Protein AF-A0A0P7CEA3-F1 (afdb_monomer_lite)

Radius of gyration: 15.65 Å; chains: 1; bounding box: 38×23×46 Å

Secondary structure (DSSP, 8-state):
-HHHHHHHHHHHHHHH--EEEEEE-SSEEEEEEE-SS-TTSB-SSS-SEEEETTPPPP---SSEEEEEETTEEEEEEGGGHHHHHHHHHGGGG-

Foldseek 3Di:
DVVVVVVVVVVVVLVPDWAWDWDQDPFWIFIATADSPGNPDGDDDPTPDIGGLLDQFDQADDQWGWTQDPNDIDIDGPVCNVVSVVSNVCSVVD

Structure (mmCIF, N/CA/C/O backbone):
data_AF-A0A0P7CEA3-F1
#
_entry.id   AF-A0A0P7CEA3-F1
#
loop_
_atom_site.group_PDB
_atom_site.id
_atom_site.type_symbol
_atom_site.label_atom_id
_atom_site.label_alt_id
_atom_site.label_comp_id
_atom_site.label_asym_id
_atom_site.label_entity_id
_atom_site.label_seq_id
_atom_site.pdbx_PDB_ins_code
_atom_site.Cartn_x
_atom_site.Cartn_y
_atom_site.Cartn_z
_atom_site.occupancy
_atom_site.B_iso_or_equiv
_atom_site.auth_seq_id
_atom_site.auth_comp_id
_atom_site.auth_asym_id
_atom_site.auth_atom_id
_atom_site.pdbx_PDB_model_num
ATOM 1 N N . MET A 1 1 ? 21.703 0.021 -30.073 1.00 77.00 1 MET A N 1
ATOM 2 C CA . MET A 1 1 ? 20.717 1.126 -29.997 1.00 77.00 1 MET A CA 1
ATOM 3 C C . MET A 1 1 ? 19.461 0.732 -29.215 1.00 77.00 1 MET A C 1
ATOM 5 O O . MET A 1 1 ? 19.147 1.409 -28.248 1.00 77.00 1 MET A O 1
ATOM 9 N N . LEU A 1 2 ? 18.804 -0.390 -29.546 1.00 86.81 2 LEU A N 1
ATOM 10 C CA . LEU A 1 2 ? 17.595 -0.870 -28.849 1.00 86.81 2 LEU A CA 1
ATOM 11 C C . LEU A 1 2 ? 17.785 -1.074 -27.332 1.00 86.81 2 LEU A C 1
ATOM 13 O O . LEU A 1 2 ? 16.996 -0.574 -26.543 1.00 86.81 2 LEU A O 1
ATOM 17 N N . VAL A 1 3 ? 18.866 -1.745 -26.918 1.00 87.19 3 VAL A N 1
ATOM 18 C CA . VAL A 1 3 ? 19.145 -2.023 -25.493 1.00 87.19 3 VAL A CA 1
ATOM 19 C C . VAL A 1 3 ? 19.313 -0.739 -24.675 1.00 87.19 3 VAL A C 1
ATOM 21 O O . VAL A 1 3 ? 18.788 -0.644 -23.573 1.00 87.19 3 VAL A O 1
ATOM 24 N N . VAL A 1 4 ? 19.981 0.276 -25.230 1.00 90.12 4 VAL A N 1
ATOM 25 C CA . VAL A 1 4 ? 20.204 1.570 -24.558 1.00 90.12 4 VAL A CA 1
ATOM 26 C C . VAL A 1 4 ? 18.886 2.325 -24.371 1.00 90.12 4 VAL A C 1
ATOM 28 O O . VAL A 1 4 ? 18.644 2.879 -23.301 1.00 90.12 4 VAL A O 1
ATOM 31 N N . LEU A 1 5 ? 18.002 2.290 -25.374 1.00 90.12 5 LEU A N 1
ATOM 32 C CA . LEU A 1 5 ? 16.665 2.882 -25.278 1.00 90.12 5 LEU A CA 1
ATOM 33 C C . LEU A 1 5 ? 15.805 2.180 -24.221 1.00 90.12 5 LEU A C 1
ATOM 35 O O . LEU A 1 5 ? 15.156 2.853 -23.424 1.00 90.12 5 LEU A O 1
ATOM 39 N N . LEU A 1 6 ? 15.844 0.845 -24.166 1.00 91.06 6 LEU A N 1
ATOM 40 C CA . LEU A 1 6 ? 15.135 0.077 -23.139 1.00 91.06 6 LEU A CA 1
ATOM 41 C C . LEU A 1 6 ? 15.671 0.373 -21.733 1.00 91.06 6 LEU A C 1
ATOM 43 O O . LEU A 1 6 ? 14.882 0.541 -20.806 1.00 91.06 6 LEU A O 1
ATOM 47 N N . MET A 1 7 ? 16.993 0.496 -21.575 1.00 89.19 7 MET A N 1
ATOM 48 C CA . MET A 1 7 ? 17.608 0.824 -20.286 1.00 89.19 7 MET A CA 1
ATOM 49 C C . MET A 1 7 ? 17.225 2.232 -19.819 1.00 89.19 7 MET A C 1
ATOM 51 O O . MET A 1 7 ? 16.840 2.413 -18.665 1.00 89.19 7 MET A O 1
ATOM 55 N N . GLY A 1 8 ? 17.276 3.218 -20.722 1.00 90.31 8 GLY A N 1
ATOM 56 C CA . GLY A 1 8 ? 16.849 4.587 -20.433 1.00 90.31 8 GLY A CA 1
ATOM 57 C C . GLY A 1 8 ? 15.365 4.663 -20.073 1.00 90.31 8 GLY A C 1
ATOM 58 O O . GLY A 1 8 ? 14.998 5.302 -19.088 1.00 90.31 8 GLY A O 1
ATOM 59 N N . PHE A 1 9 ? 14.514 3.943 -20.809 1.00 89.31 9 PHE A N 1
ATOM 60 C CA . PHE A 1 9 ? 13.085 3.854 -20.513 1.00 89.31 9 PHE A CA 1
ATOM 61 C C . PHE A 1 9 ? 12.819 3.230 -19.136 1.00 89.31 9 PHE A C 1
ATOM 63 O O . PHE A 1 9 ? 12.064 3.794 -18.343 1.00 89.31 9 PHE A O 1
ATOM 70 N N . ALA A 1 10 ? 13.484 2.119 -18.809 1.00 84.81 10 ALA A N 1
ATOM 71 C CA . ALA A 1 10 ? 13.361 1.472 -17.505 1.00 84.81 10 ALA A CA 1
ATOM 72 C C . ALA A 1 10 ? 13.786 2.404 -16.357 1.00 84.81 10 ALA A C 1
ATOM 74 O O . ALA A 1 10 ? 13.091 2.481 -15.345 1.00 84.81 10 ALA A O 1
ATOM 75 N N . LEU A 1 11 ? 14.873 3.165 -16.531 1.00 85.31 11 LEU A N 1
ATOM 76 C CA . LEU A 1 11 ? 15.345 4.154 -15.554 1.00 85.31 11 LEU A CA 1
ATOM 77 C C . LEU A 1 11 ? 14.302 5.244 -15.286 1.00 85.31 11 LEU A C 1
ATOM 79 O O . LEU A 1 11 ? 14.039 5.573 -14.131 1.00 85.31 11 LEU A O 1
ATOM 83 N N . VAL A 1 12 ? 13.662 5.765 -16.337 1.00 86.38 12 VAL A N 1
ATOM 84 C CA . VAL A 1 12 ? 12.598 6.775 -16.209 1.00 86.38 12 VAL A CA 1
ATOM 85 C C . VAL A 1 12 ? 11.376 6.211 -15.481 1.00 86.38 12 VAL A C 1
ATOM 87 O O . VAL A 1 12 ? 10.803 6.890 -14.628 1.00 86.38 12 VAL A O 1
ATOM 90 N N . VAL A 1 13 ? 10.978 4.973 -15.786 1.00 84.69 13 VAL A N 1
ATOM 91 C CA . VAL A 1 13 ? 9.851 4.306 -15.113 1.00 84.69 13 VAL A CA 1
ATOM 92 C C . VAL A 1 13 ? 10.158 4.081 -13.631 1.00 84.69 13 VAL A C 1
ATOM 94 O O . VAL A 1 13 ? 9.342 4.423 -12.774 1.00 84.69 13 VAL A O 1
ATOM 97 N N . LEU A 1 14 ? 11.348 3.570 -13.313 1.00 82.75 14 LEU A N 1
ATOM 98 C CA . LEU A 1 14 ? 11.787 3.335 -11.939 1.00 82.75 14 LEU A CA 1
ATOM 99 C C . LEU A 1 14 ? 11.870 4.638 -11.135 1.00 82.75 14 LEU A C 1
ATOM 101 O O . LEU A 1 14 ? 11.354 4.692 -10.024 1.00 82.75 14 LEU A O 1
ATOM 105 N N . ALA A 1 15 ? 12.421 5.708 -11.716 1.00 80.25 15 ALA A N 1
ATOM 106 C CA . ALA A 1 15 ? 12.522 7.015 -11.064 1.00 80.25 15 ALA A CA 1
ATOM 107 C C . ALA A 1 15 ? 11.155 7.660 -10.768 1.00 80.25 15 ALA A C 1
ATOM 109 O O . ALA A 1 15 ? 11.034 8.464 -9.843 1.00 80.25 15 ALA A O 1
ATOM 110 N N . ARG A 1 16 ? 10.112 7.320 -11.537 1.00 80.81 16 ARG A N 1
ATOM 111 C C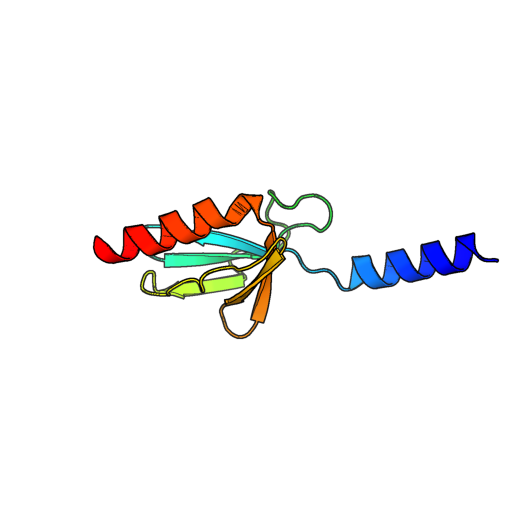A . ARG A 1 16 ? 8.739 7.796 -11.297 1.00 80.81 16 ARG A CA 1
ATOM 112 C C . ARG A 1 16 ? 7.910 6.882 -10.401 1.00 80.81 16 ARG A C 1
ATOM 114 O O . ARG A 1 16 ? 6.846 7.296 -9.944 1.00 80.81 16 ARG A O 1
ATOM 121 N N . THR A 1 17 ? 8.369 5.663 -10.141 1.00 81.88 17 THR A N 1
ATOM 122 C CA . THR A 1 17 ? 7.632 4.705 -9.319 1.00 81.88 17 THR A CA 1
ATOM 123 C C . THR A 1 17 ? 7.852 5.023 -7.848 1.00 81.88 17 THR A C 1
ATOM 125 O O . THR A 1 17 ? 8.975 4.985 -7.353 1.00 81.88 17 THR A O 1
ATOM 128 N N . ARG A 1 18 ? 6.768 5.327 -7.134 1.00 82.31 18 ARG A N 1
ATOM 129 C CA . ARG A 1 18 ? 6.797 5.548 -5.687 1.00 82.31 18 ARG A CA 1
ATOM 130 C C . ARG A 1 18 ? 6.056 4.424 -4.983 1.00 82.31 18 ARG A C 1
ATOM 132 O O . ARG A 1 18 ? 4.868 4.219 -5.220 1.00 82.31 18 ARG A O 1
ATOM 139 N N . ASN A 1 19 ? 6.756 3.717 -4.105 1.00 86.81 19 ASN A N 1
ATOM 140 C CA . ASN A 1 19 ? 6.159 2.662 -3.301 1.00 86.81 19 ASN A CA 1
ATOM 141 C C . ASN A 1 19 ? 5.580 3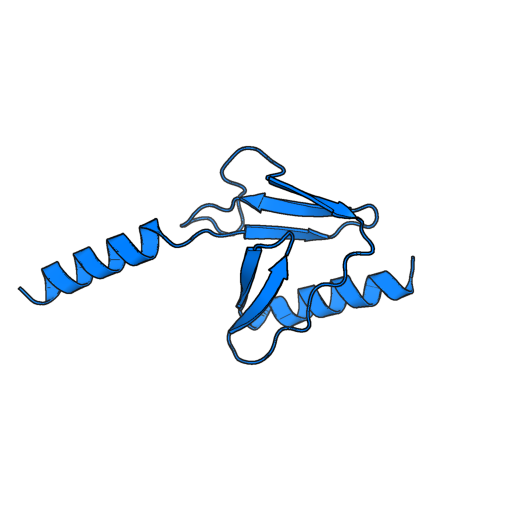.253 -2.008 1.00 86.81 19 ASN A C 1
ATOM 143 O O . ASN A 1 19 ? 6.150 4.163 -1.397 1.00 86.81 19 ASN A O 1
ATOM 147 N N . ARG A 1 20 ? 4.432 2.724 -1.587 1.00 87.44 20 ARG A N 1
ATOM 148 C CA . ARG A 1 20 ? 3.759 3.090 -0.337 1.00 87.44 20 ARG A CA 1
ATOM 149 C C . ARG A 1 20 ? 3.572 1.845 0.515 1.00 87.44 20 ARG A C 1
ATOM 151 O O . ARG A 1 20 ? 3.202 0.797 -0.012 1.00 87.44 20 ARG A O 1
ATOM 158 N N . ILE A 1 21 ? 3.779 1.974 1.820 1.00 89.81 21 ILE A N 1
ATOM 159 C CA . ILE A 1 21 ? 3.361 0.973 2.807 1.00 89.81 21 ILE A CA 1
ATOM 160 C C . ILE A 1 21 ? 2.149 1.546 3.528 1.00 89.81 21 ILE A C 1
ATOM 162 O O . ILE A 1 21 ? 2.209 2.653 4.058 1.00 89.81 21 ILE A O 1
ATOM 166 N N . VAL A 1 22 ? 1.050 0.801 3.542 1.00 90.00 22 VAL A N 1
ATOM 167 C CA . VAL A 1 22 ? -0.167 1.179 4.265 1.00 90.00 22 VAL A CA 1
ATOM 168 C C . VAL A 1 22 ? -0.268 0.288 5.493 1.00 90.00 22 VAL A C 1
ATOM 170 O O . VAL A 1 22 ? -0.440 -0.921 5.371 1.00 90.00 22 VAL A O 1
ATOM 173 N N . VAL A 1 23 ? -0.135 0.886 6.671 1.00 91.06 23 VAL A N 1
ATOM 174 C CA . VAL A 1 23 ? -0.261 0.211 7.962 1.00 91.06 23 VAL A CA 1
ATOM 175 C C . VAL A 1 23 ? -1.631 0.541 8.533 1.00 91.06 23 VAL A C 1
ATOM 177 O O . VAL A 1 23 ? -1.959 1.705 8.744 1.00 91.06 23 VAL A O 1
ATOM 180 N N . VAL A 1 24 ? -2.439 -0.481 8.782 1.00 92.06 24 VAL A N 1
ATOM 181 C CA . VAL A 1 24 ? -3.767 -0.334 9.383 1.00 92.06 24 VAL A CA 1
ATOM 182 C C . VAL A 1 24 ? -3.682 -0.827 10.821 1.00 92.06 24 VAL A C 1
ATOM 184 O O . VAL A 1 24 ? -3.340 -1.983 11.050 1.00 92.06 24 VAL A O 1
ATOM 187 N N . THR A 1 25 ? -3.965 0.049 11.782 1.00 90.56 25 THR A N 1
ATOM 188 C CA . THR A 1 25 ? -4.021 -0.274 13.219 1.00 90.56 25 THR A CA 1
ATOM 189 C C . THR A 1 25 ? -5.424 -0.024 13.752 1.00 90.56 25 THR A C 1
ATOM 191 O O . THR A 1 25 ? -6.247 0.528 13.039 1.00 90.56 25 THR A O 1
ATOM 194 N N . ASP A 1 26 ? -5.730 -0.349 15.004 1.00 88.75 26 ASP A N 1
ATOM 195 C CA . ASP A 1 26 ? -7.069 -0.077 15.562 1.00 88.75 26 ASP A CA 1
ATOM 196 C C . ASP A 1 26 ? -7.350 1.421 15.762 1.00 88.75 26 ASP A C 1
ATOM 198 O O . ASP A 1 26 ? -8.497 1.847 15.863 1.00 88.75 26 ASP A O 1
ATOM 202 N N . GLN A 1 27 ? -6.304 2.251 15.768 1.00 88.50 27 GLN A N 1
ATOM 203 C CA . GLN A 1 27 ? -6.412 3.687 16.030 1.00 88.50 27 GLN A CA 1
ATOM 204 C C . GLN A 1 27 ? -6.328 4.540 14.763 1.00 88.50 27 GLN A C 1
ATOM 206 O O . GLN A 1 27 ? -6.942 5.607 14.692 1.00 88.50 27 GLN A O 1
ATOM 211 N N . ALA A 1 28 ? -5.551 4.119 13.760 1.00 91.31 28 ALA A N 1
ATOM 212 C CA . ALA A 1 28 ? -5.328 4.912 12.554 1.00 91.31 28 ALA A CA 1
ATOM 213 C C . ALA A 1 28 ? -4.909 4.064 11.348 1.00 91.31 28 ALA A C 1
ATOM 215 O O . ALA A 1 28 ? -4.419 2.944 11.477 1.00 91.31 28 ALA A O 1
ATOM 216 N N . VAL A 1 29 ? -5.043 4.655 10.163 1.00 91.56 29 VAL A N 1
ATOM 217 C CA . VAL A 1 29 ? -4.370 4.180 8.951 1.00 91.56 29 VAL A CA 1
ATOM 218 C C . VAL A 1 29 ? -3.159 5.075 8.715 1.00 91.56 29 VAL A C 1
ATOM 220 O O . VAL A 1 29 ? -3.285 6.293 8.611 1.00 91.56 29 VAL A O 1
ATOM 223 N N . VAL A 1 30 ? -1.973 4.485 8.659 1.00 91.69 30 VAL A N 1
ATOM 224 C CA . VAL A 1 30 ? -0.702 5.192 8.518 1.00 91.69 30 VAL A CA 1
ATOM 225 C C . VAL A 1 30 ? -0.090 4.845 7.168 1.00 91.69 30 VAL A C 1
ATOM 227 O O . VAL A 1 30 ? 0.049 3.674 6.826 1.00 91.69 30 VAL A O 1
ATOM 230 N N . VAL A 1 31 ? 0.284 5.863 6.398 1.00 89.62 31 VAL A N 1
ATOM 231 C CA . VAL A 1 31 ? 0.922 5.695 5.090 1.00 89.62 31 VAL A CA 1
ATOM 232 C C . VAL A 1 31 ? 2.390 6.068 5.206 1.00 89.62 31 VAL A C 1
ATOM 234 O O . VAL A 1 31 ? 2.730 7.150 5.685 1.00 89.62 31 VAL A O 1
ATOM 237 N N . LEU A 1 32 ? 3.260 5.163 4.772 1.00 89.69 32 LEU A N 1
ATOM 238 C CA . LEU A 1 32 ? 4.710 5.303 4.818 1.00 89.69 32 LEU A CA 1
ATOM 239 C C . LEU A 1 32 ? 5.286 5.276 3.406 1.00 89.69 32 LEU A C 1
ATOM 241 O O . LEU A 1 32 ? 4.742 4.627 2.507 1.00 89.69 32 LEU A O 1
ATOM 245 N N . GLU A 1 33 ? 6.420 5.942 3.228 1.00 86.94 33 GLU A N 1
ATOM 246 C CA . GLU A 1 33 ? 7.228 5.793 2.024 1.00 86.94 33 GLU A CA 1
ATOM 247 C C . GLU A 1 33 ? 7.992 4.470 2.072 1.00 86.94 33 GLU A C 1
ATOM 249 O O . GLU A 1 33 ? 8.617 4.158 3.084 1.00 86.94 33 GLU A O 1
ATOM 254 N N . ALA A 1 34 ? 7.945 3.692 0.991 1.00 83.88 34 ALA A N 1
ATOM 255 C CA . ALA A 1 34 ? 8.756 2.487 0.842 1.00 83.88 34 ALA A CA 1
ATOM 256 C C . ALA A 1 34 ? 9.882 2.717 -0.163 1.00 83.88 34 ALA A C 1
ATOM 258 O O . ALA A 1 34 ? 9.702 3.410 -1.168 1.00 83.88 34 ALA A O 1
ATOM 259 N N . GLY A 1 35 ? 11.001 2.029 0.057 1.00 81.62 35 GLY A N 1
ATOM 260 C CA . GLY A 1 35 ? 12.106 2.047 -0.891 1.00 81.62 35 GLY A CA 1
ATOM 261 C C . GLY A 1 35 ? 11.701 1.426 -2.222 1.00 81.62 35 GLY A C 1
ATOM 262 O O . GLY A 1 35 ? 10.895 0.491 -2.273 1.00 81.62 35 GLY A O 1
ATOM 263 N N . LEU A 1 36 ? 12.305 1.905 -3.312 1.00 76.44 36 LEU A N 1
ATOM 264 C CA . LEU A 1 36 ? 12.088 1.350 -4.652 1.00 76.44 36 LEU A CA 1
ATOM 265 C C . LEU A 1 36 ? 12.392 -0.160 -4.690 1.00 76.44 36 LEU A C 1
ATOM 267 O O . LEU A 1 36 ? 11.594 -0.942 -5.200 1.00 76.44 36 LEU A O 1
ATOM 271 N N . PHE A 1 37 ? 13.509 -0.568 -4.078 1.00 75.50 37 PHE A N 1
ATOM 272 C CA . PHE A 1 37 ? 13.946 -1.968 -4.002 1.00 75.50 37 PHE A CA 1
ATOM 273 C C . PHE A 1 37 ? 13.518 -2.682 -2.710 1.00 75.50 37 PHE A C 1
ATOM 275 O O . PHE A 1 37 ? 13.475 -3.909 -2.667 1.00 75.50 37 PHE A O 1
ATOM 282 N N . ALA A 1 38 ? 13.158 -1.933 -1.665 1.00 77.38 38 ALA A N 1
ATOM 283 C CA . ALA A 1 38 ? 12.811 -2.462 -0.348 1.00 77.38 38 ALA A CA 1
ATOM 284 C C . ALA A 1 38 ? 11.364 -2.104 0.022 1.00 77.38 38 ALA A C 1
ATOM 286 O O . ALA A 1 38 ? 11.109 -1.322 0.929 1.00 77.38 38 ALA A O 1
ATOM 287 N N . SER A 1 39 ? 10.395 -2.710 -0.672 1.00 72.19 39 SER A N 1
ATOM 288 C CA . SER A 1 39 ? 8.955 -2.433 -0.484 1.00 72.19 39 SER A CA 1
ATOM 289 C C . SER A 1 39 ? 8.396 -2.732 0.917 1.00 72.19 39 SER A C 1
ATOM 291 O O . SER A 1 39 ? 7.275 -2.335 1.221 1.00 72.19 39 SER A O 1
ATOM 293 N N . ARG A 1 40 ? 9.151 -3.440 1.767 1.00 77.50 40 ARG A N 1
ATOM 294 C CA . ARG A 1 40 ? 8.781 -3.760 3.157 1.00 77.50 40 ARG A CA 1
ATOM 295 C C . ARG A 1 40 ? 9.488 -2.888 4.191 1.00 77.50 40 ARG A C 1
ATOM 297 O O . ARG A 1 40 ? 9.139 -2.961 5.364 1.00 77.50 40 ARG A O 1
ATOM 304 N N . THR A 1 41 ? 10.463 -2.090 3.768 1.00 80.19 41 THR A N 1
ATOM 305 C CA . THR A 1 41 ? 11.251 -1.251 4.664 1.00 80.19 41 THR A CA 1
ATOM 306 C C . THR A 1 41 ? 10.886 0.204 4.400 1.00 80.19 41 THR A C 1
ATOM 308 O O . THR A 1 41 ? 10.988 0.649 3.252 1.00 80.19 41 THR A O 1
ATOM 311 N N . PRO A 1 42 ? 10.448 0.955 5.423 1.00 81.81 42 PRO A N 1
ATOM 312 C CA . PRO A 1 42 ? 10.192 2.371 5.249 1.00 81.81 42 PRO A CA 1
ATOM 313 C C . PRO A 1 42 ? 11.495 3.085 4.875 1.00 81.81 42 PRO A C 1
ATOM 315 O O . PRO A 1 42 ? 12.526 2.883 5.516 1.00 81.81 42 PRO A O 1
ATOM 318 N N . SER A 1 43 ? 11.458 3.897 3.823 1.00 75.19 43 SER A N 1
ATOM 319 C CA . SER A 1 43 ? 12.608 4.679 3.364 1.00 75.19 43 SER A CA 1
ATOM 320 C C . SER A 1 43 ? 12.223 6.153 3.330 1.00 75.19 43 SER A C 1
ATOM 322 O O . SER A 1 43 ? 11.698 6.636 2.332 1.00 75.19 43 SER A O 1
ATOM 324 N N . GLY A 1 44 ? 12.428 6.863 4.435 1.00 70.31 44 GLY A N 1
ATOM 325 C CA . GLY A 1 44 ? 12.112 8.287 4.527 1.00 70.31 44 GLY A CA 1
ATOM 326 C C . GLY A 1 44 ? 11.475 8.677 5.860 1.00 70.31 44 GLY A C 1
ATOM 327 O O . GLY A 1 44 ? 11.376 7.841 6.762 1.00 70.31 44 GLY A O 1
ATOM 328 N N . PRO A 1 45 ? 11.060 9.947 6.005 1.00 68.25 45 PRO A N 1
ATOM 329 C CA . PRO A 1 45 ? 10.349 10.414 7.186 1.00 68.25 45 PRO A CA 1
ATOM 330 C C . PRO A 1 45 ? 9.010 9.677 7.326 1.00 68.25 45 PRO A C 1
ATOM 332 O O . PRO A 1 45 ? 8.186 9.633 6.413 1.00 68.25 45 PRO A O 1
ATOM 335 N N . VAL A 1 46 ? 8.813 9.072 8.494 1.00 76.56 46 VAL A N 1
ATOM 336 C CA . VAL A 1 46 ? 7.637 8.274 8.846 1.00 76.56 46 VAL A CA 1
ATOM 337 C C . VAL A 1 46 ? 6.835 9.027 9.912 1.00 76.56 46 VAL A C 1
ATOM 339 O O . VAL A 1 46 ? 7.429 9.401 10.923 1.00 76.56 46 VAL A O 1
ATOM 342 N N . PRO A 1 47 ? 5.504 9.199 9.768 1.00 78.94 47 PRO A N 1
ATOM 343 C CA . PRO A 1 47 ? 4.647 8.819 8.636 1.00 78.94 47 PRO A CA 1
ATOM 344 C C . PRO A 1 47 ? 4.461 9.934 7.589 1.00 78.94 47 PRO A C 1
ATOM 346 O O . PRO A 1 47 ? 4.424 11.109 7.940 1.00 78.94 47 PRO A O 1
ATOM 349 N N . LEU A 1 48 ? 4.252 9.566 6.314 1.00 85.19 48 LEU A N 1
ATOM 350 C CA . LEU A 1 48 ? 3.905 10.524 5.248 1.00 85.19 48 LEU A CA 1
ATOM 351 C C . LEU A 1 48 ? 2.528 11.145 5.487 1.00 85.19 48 LEU A C 1
ATOM 353 O O . LEU A 1 48 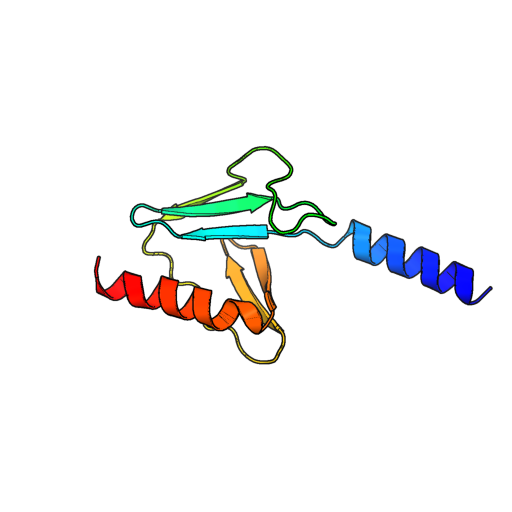? 2.314 12.333 5.273 1.00 85.19 48 LEU 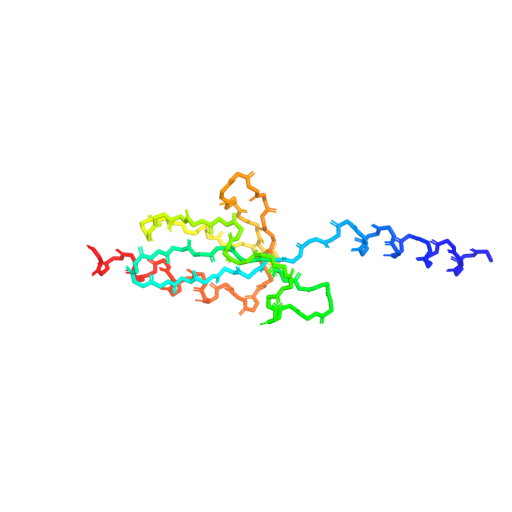A O 1
ATOM 357 N N . VAL A 1 49 ? 1.576 10.304 5.889 1.00 88.56 49 VAL A N 1
ATOM 358 C CA . VAL A 1 49 ? 0.194 10.695 6.143 1.00 88.56 49 VAL A CA 1
ATOM 359 C C . VAL A 1 49 ? -0.386 9.797 7.224 1.00 88.56 49 VAL A C 1
ATOM 361 O O . VAL A 1 49 ? -0.109 8.594 7.280 1.00 88.56 49 VAL A O 1
ATOM 364 N N . ARG A 1 50 ? -1.242 10.381 8.060 1.00 90.69 50 ARG A N 1
ATOM 365 C CA . ARG A 1 50 ? -2.056 9.655 9.030 1.00 90.69 50 ARG A CA 1
ATOM 366 C C . ARG A 1 50 ? -3.524 9.945 8.753 1.00 90.69 50 ARG A C 1
ATOM 368 O O . ARG A 1 50 ? -3.938 11.099 8.753 1.00 90.69 50 ARG A O 1
ATOM 375 N N . LEU A 1 51 ? -4.294 8.893 8.516 1.00 90.56 51 LEU A N 1
ATOM 376 C CA . LEU A 1 51 ? -5.724 8.948 8.247 1.00 90.56 51 LEU A CA 1
ATOM 377 C C . LEU A 1 51 ? -6.504 8.351 9.428 1.00 90.56 51 LEU A C 1
ATOM 379 O O . LEU A 1 51 ? -5.988 7.470 10.130 1.00 90.56 51 LEU A O 1
ATOM 383 N N . PRO A 1 52 ? -7.757 8.784 9.651 1.00 90.00 52 PRO A N 1
ATOM 384 C CA . PRO A 1 52 ? -8.623 8.178 10.655 1.00 90.00 52 PRO A CA 1
ATOM 385 C C . PRO A 1 52 ? -8.802 6.685 10.389 1.00 90.00 52 PRO A C 1
ATOM 387 O O . PRO A 1 52 ? -8.927 6.276 9.232 1.00 90.00 52 PRO A O 1
ATOM 390 N N . ARG A 1 53 ? -8.896 5.863 11.441 1.00 90.19 53 ARG A N 1
ATOM 391 C CA . ARG A 1 53 ? -9.126 4.422 11.271 1.00 90.19 53 ARG A CA 1
ATOM 392 C C . ARG A 1 53 ? -10.391 4.107 10.478 1.00 90.19 53 ARG A C 1
ATOM 394 O O . ARG A 1 53 ? -10.387 3.151 9.718 1.00 90.19 53 ARG A O 1
ATOM 401 N N . ARG A 1 54 ? -11.422 4.951 10.578 1.00 88.00 54 ARG A N 1
ATOM 402 C CA . ARG A 1 54 ? -12.683 4.835 9.824 1.00 88.00 54 ARG A CA 1
ATOM 403 C C . ARG A 1 54 ? -12.534 4.991 8.301 1.00 88.00 54 ARG A C 1
ATOM 405 O O . ARG A 1 54 ? -13.526 4.917 7.584 1.00 88.00 54 ARG A O 1
ATOM 412 N N . THR A 1 55 ? -11.321 5.224 7.800 1.00 87.38 55 THR A N 1
ATOM 413 C CA . THR A 1 55 ? -11.048 5.297 6.363 1.00 87.38 55 THR A CA 1
ATOM 414 C C . THR A 1 55 ? -11.271 3.932 5.721 1.00 87.38 55 THR A C 1
ATOM 416 O O . THR A 1 55 ? -10.547 2.978 6.004 1.00 87.38 55 THR A O 1
ATOM 419 N N . VAL A 1 56 ? -12.253 3.860 4.825 1.00 86.19 56 VAL A N 1
ATOM 420 C CA . VAL A 1 56 ? -12.506 2.681 3.994 1.00 86.19 56 VAL A CA 1
ATOM 421 C C . VAL A 1 56 ? -11.467 2.629 2.880 1.00 86.19 56 VAL A C 1
ATOM 423 O O . VAL A 1 56 ? -11.329 3.573 2.100 1.00 86.19 56 VAL A O 1
ATOM 426 N N . LEU A 1 57 ? -10.749 1.515 2.781 1.00 86.94 57 LEU A N 1
ATOM 427 C CA . LEU A 1 57 ? -9.868 1.250 1.652 1.00 86.94 57 LEU A CA 1
ATOM 428 C C . LEU A 1 57 ? -10.728 0.758 0.480 1.00 86.94 57 LEU A C 1
ATOM 430 O O . LEU A 1 57 ? -11.554 -0.138 0.642 1.00 86.94 57 LEU A O 1
ATOM 434 N N . GLY A 1 58 ? -10.589 1.350 -0.705 1.00 81.88 58 GLY A N 1
ATOM 435 C CA . GLY A 1 58 ? -11.419 0.964 -1.854 1.00 81.88 58 GLY A CA 1
ATOM 436 C C . GLY A 1 58 ? -11.241 -0.519 -2.224 1.00 81.88 58 GLY A C 1
ATOM 437 O O . GLY A 1 58 ? -10.124 -1.026 -2.110 1.00 81.88 58 GLY A O 1
ATOM 438 N N . PRO A 1 59 ? -12.294 -1.228 -2.683 1.00 78.94 59 PRO A N 1
ATOM 439 C CA . PRO A 1 59 ? -12.175 -2.627 -3.077 1.00 78.94 59 PRO A CA 1
ATOM 440 C C . PRO A 1 59 ? -11.277 -2.733 -4.318 1.00 78.94 59 PRO A C 1
ATOM 442 O O . PRO A 1 59 ? -11.642 -2.223 -5.385 1.00 78.94 59 PRO A O 1
ATOM 445 N N . PRO A 1 60 ? -10.101 -3.373 -4.220 1.00 82.19 60 PRO A N 1
ATOM 446 C CA . PRO A 1 60 ? -9.234 -3.515 -5.372 1.00 82.19 60 PRO A CA 1
ATOM 447 C C . PRO A 1 60 ? -9.851 -4.528 -6.355 1.00 82.19 60 PRO A C 1
ATOM 449 O O . PRO A 1 60 ? -10.480 -5.504 -5.952 1.00 82.19 60 PRO A O 1
ATOM 452 N N . ARG A 1 61 ? -9.711 -4.281 -7.663 1.00 78.06 61 ARG A N 1
ATOM 453 C CA . ARG A 1 61 ? -10.259 -5.131 -8.738 1.00 78.06 61 ARG A CA 1
ATOM 454 C C . ARG A 1 61 ? -9.173 -5.494 -9.752 1.00 78.06 61 ARG A C 1
ATOM 456 O O . ARG A 1 61 ? -8.295 -4.681 -10.019 1.00 78.06 61 ARG A O 1
ATOM 463 N N . GLY A 1 62 ? -9.263 -6.683 -10.347 1.00 81.56 62 GLY A N 1
ATOM 464 C CA . GLY A 1 62 ? -8.301 -7.178 -11.344 1.00 81.56 62 GLY A CA 1
ATOM 465 C C . GLY A 1 62 ? -6.965 -7.637 -10.743 1.00 81.56 62 GLY A C 1
ATOM 466 O O . GLY A 1 62 ? -6.830 -7.773 -9.533 1.00 81.56 62 GLY A O 1
ATOM 467 N N . PHE A 1 63 ? -5.956 -7.880 -11.586 1.00 81.38 63 PHE A N 1
ATOM 468 C CA . PHE A 1 63 ? -4.622 -8.311 -11.127 1.00 81.38 63 PHE A CA 1
ATOM 469 C C . PHE A 1 63 ? -3.856 -7.214 -10.372 1.00 81.38 63 PHE A C 1
ATOM 471 O O . PHE A 1 63 ? -3.070 -7.500 -9.464 1.00 81.38 63 PHE A O 1
ATOM 478 N N . VAL A 1 64 ? -4.104 -5.954 -10.731 1.00 82.25 64 VAL A N 1
ATOM 479 C CA . VAL A 1 64 ? -3.588 -4.770 -10.045 1.00 82.25 64 VAL A CA 1
ATOM 480 C C . VAL A 1 64 ? -4.761 -3.818 -9.846 1.00 82.25 64 VAL A C 1
ATOM 482 O O . VAL A 1 64 ? -5.188 -3.133 -10.773 1.00 82.25 64 VAL A O 1
ATOM 485 N N . GLY A 1 65 ? -5.303 -3.808 -8.632 1.00 84.12 65 GLY A N 1
ATOM 486 C CA . GLY A 1 65 ? -6.368 -2.887 -8.257 1.00 84.12 65 GLY A CA 1
ATOM 487 C C . GLY A 1 65 ? -5.807 -1.498 -8.002 1.00 84.12 65 GLY A C 1
ATOM 488 O O . GLY A 1 65 ? -4.637 -1.354 -7.669 1.00 84.12 65 GLY A O 1
ATOM 489 N N . SER A 1 66 ? -6.631 -0.466 -8.128 1.00 87.62 66 SER A N 1
ATOM 490 C CA . SER A 1 66 ? -6.255 0.881 -7.700 1.00 87.62 66 SER A CA 1
ATOM 491 C C . SER A 1 66 ? -7.242 1.406 -6.677 1.00 87.62 66 SER A C 1
ATOM 493 O O . SER A 1 66 ? -8.442 1.181 -6.829 1.00 87.62 66 SER A O 1
ATOM 495 N N . MET A 1 67 ? -6.756 2.165 -5.704 1.00 87.50 67 MET A N 1
ATOM 496 C CA . MET A 1 67 ? -7.596 2.936 -4.792 1.00 87.50 67 MET A CA 1
ATOM 497 C C . MET A 1 67 ? -7.062 4.357 -4.634 1.00 87.50 67 MET A C 1
ATOM 499 O O . MET A 1 67 ? -5.890 4.616 -4.904 1.00 87.50 67 MET A O 1
ATOM 503 N N . SER A 1 68 ? -7.925 5.271 -4.197 1.00 85.25 68 SER A N 1
ATOM 504 C CA . SER A 1 68 ? -7.505 6.602 -3.760 1.00 85.25 68 SER A CA 1
ATOM 505 C C . SER A 1 68 ? -7.215 6.562 -2.264 1.00 85.25 68 SER A C 1
ATOM 507 O O . SER A 1 68 ? -8.059 6.114 -1.488 1.00 85.25 68 SER A O 1
ATOM 509 N N . LEU A 1 69 ? -6.030 7.008 -1.862 1.00 84.88 69 LEU A N 1
ATOM 510 C CA . LEU A 1 69 ? -5.611 7.105 -0.471 1.00 84.88 69 LEU A CA 1
ATOM 511 C C . LEU A 1 69 ? -5.004 8.489 -0.248 1.00 84.88 69 LEU A C 1
ATOM 513 O O . LEU A 1 69 ? -4.018 8.837 -0.888 1.00 84.88 69 LEU A O 1
ATOM 517 N N . ALA A 1 70 ? -5.614 9.292 0.628 1.00 78.69 70 ALA A N 1
ATOM 518 C CA . ALA A 1 70 ? -5.190 10.674 0.890 1.00 78.69 70 ALA A CA 1
ATOM 519 C C . ALA A 1 70 ? -5.058 11.554 -0.375 1.00 78.69 70 ALA A C 1
ATOM 521 O O . ALA A 1 70 ? -4.188 12.415 -0.453 1.00 78.69 70 ALA A O 1
ATOM 522 N N . GLY A 1 71 ? -5.908 11.321 -1.383 1.00 79.69 71 GLY A N 1
ATOM 523 C CA . GLY A 1 71 ? -5.862 12.035 -2.665 1.00 79.69 71 GLY A CA 1
ATOM 524 C C . GLY A 1 71 ? -4.836 11.491 -3.668 1.00 79.69 71 GLY A C 1
ATOM 525 O O . GLY A 1 71 ? -4.802 11.961 -4.802 1.00 79.69 71 GLY A O 1
ATOM 526 N N . GLU A 1 72 ? -4.040 10.481 -3.303 1.00 82.31 72 GLU A N 1
ATOM 527 C CA . GLU A 1 72 ? -3.106 9.795 -4.201 1.00 82.31 72 GLU A CA 1
ATOM 528 C C . GLU A 1 72 ? -3.724 8.495 -4.739 1.00 82.31 72 GLU A C 1
ATOM 530 O O . GLU A 1 72 ? -4.295 7.697 -3.993 1.00 82.31 72 GLU A O 1
ATOM 535 N N . LYS A 1 73 ? -3.591 8.247 -6.048 1.00 86.50 73 LYS A N 1
ATOM 536 C CA . LYS A 1 73 ? -3.967 6.959 -6.645 1.00 86.50 73 LYS A CA 1
ATOM 537 C C . LYS A 1 73 ? -2.862 5.938 -6.380 1.00 86.50 73 LYS A C 1
ATOM 539 O O . LYS A 1 73 ? -1.776 6.038 -6.943 1.00 86.50 73 LYS A O 1
ATOM 544 N N . VAL A 1 74 ? -3.169 4.927 -5.575 1.00 88.00 74 VAL A N 1
ATOM 545 C CA . VAL A 1 74 ? -2.249 3.844 -5.212 1.00 88.00 74 VAL A CA 1
ATOM 546 C C . VAL A 1 74 ? -2.662 2.557 -5.916 1.00 88.00 74 VAL A C 1
ATOM 548 O O . VAL A 1 74 ? -3.839 2.193 -5.931 1.00 88.00 74 VAL A O 1
ATOM 551 N N . TRP A 1 75 ? -1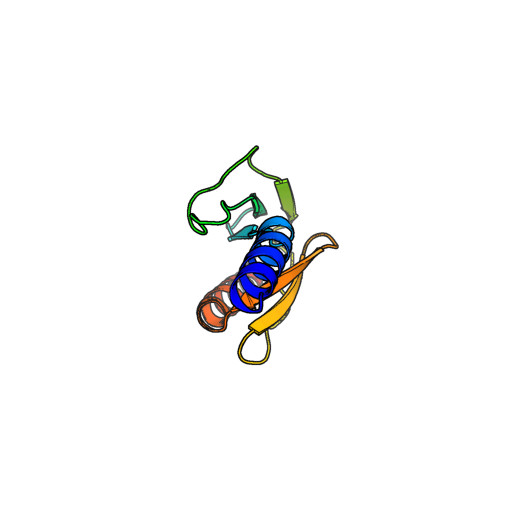.684 1.859 -6.489 1.00 88.88 75 TRP A N 1
ATOM 552 C CA . TRP A 1 75 ? -1.871 0.562 -7.134 1.00 88.88 75 TRP A CA 1
ATOM 553 C C . TRP A 1 75 ? -1.537 -0.573 -6.165 1.00 88.88 75 TRP A C 1
ATOM 555 O O . TRP A 1 75 ? -0.503 -0.561 -5.502 1.00 88.88 75 TRP A O 1
ATOM 565 N N . ILE A 1 76 ? -2.421 -1.563 -6.094 1.00 89.12 76 ILE A N 1
ATOM 566 C CA . ILE A 1 76 ? -2.380 -2.677 -5.155 1.00 89.12 76 ILE A CA 1
ATOM 567 C C . ILE A 1 76 ? -2.346 -3.984 -5.954 1.00 89.12 76 ILE A C 1
ATOM 569 O O . ILE A 1 76 ? -3.336 -4.339 -6.609 1.00 89.12 76 ILE A O 1
ATOM 573 N N . PRO A 1 77 ? -1.246 -4.746 -5.889 1.00 87.38 77 PRO A N 1
ATOM 574 C CA . PRO A 1 77 ? -1.177 -6.044 -6.542 1.00 87.38 77 PRO A CA 1
ATOM 575 C C . PRO A 1 77 ? -2.104 -7.051 -5.849 1.00 87.38 77 PRO A C 1
ATOM 577 O O . PRO A 1 77 ? -2.289 -7.002 -4.631 1.00 87.38 77 PRO A O 1
ATOM 580 N N . PHE A 1 78 ? -2.631 -8.002 -6.624 1.00 86.94 78 PHE A N 1
ATOM 581 C CA . PHE A 1 78 ? -3.598 -9.021 -6.190 1.00 86.94 78 PHE A CA 1
ATOM 582 C C . PHE A 1 78 ? -3.266 -9.695 -4.849 1.00 86.94 78 PHE A C 1
ATOM 584 O O . PHE A 1 78 ? -4.141 -9.895 -4.009 1.00 86.94 78 PHE A O 1
ATOM 591 N N . ARG A 1 79 ? -1.981 -9.969 -4.593 1.00 88.44 79 ARG A N 1
ATOM 592 C CA . ARG A 1 79 ? -1.514 -10.608 -3.350 1.00 88.44 79 ARG A CA 1
ATOM 593 C C . ARG A 1 79 ? -1.922 -9.876 -2.060 1.00 88.44 79 ARG A C 1
ATOM 595 O O . ARG A 1 79 ? -1.996 -10.519 -1.018 1.00 88.44 79 ARG A O 1
ATOM 602 N N . HIS A 1 80 ? -2.168 -8.565 -2.135 1.00 88.62 80 HIS A N 1
ATOM 603 C CA . HIS A 1 80 ? -2.543 -7.714 -1.000 1.00 88.62 80 HIS A CA 1
ATOM 604 C C . HIS A 1 80 ? -4.045 -7.413 -0.936 1.00 88.62 80 HIS A C 1
ATOM 606 O O . HIS A 1 80 ? -4.495 -6.708 -0.038 1.00 88.62 80 HIS A O 1
ATOM 612 N N . HIS A 1 81 ? -4.857 -7.948 -1.855 1.00 90.12 81 HIS A N 1
ATOM 613 C CA . HIS A 1 81 ? -6.307 -7.713 -1.844 1.00 90.12 81 HIS A CA 1
ATOM 614 C C . HIS A 1 81 ? -6.961 -8.292 -0.588 1.00 90.12 81 HIS A C 1
ATOM 616 O O . HIS A 1 81 ? -7.853 -7.669 -0.018 1.00 90.12 81 HIS A O 1
ATOM 622 N N . LYS A 1 82 ? -6.454 -9.434 -0.104 1.00 90.94 82 LYS A N 1
ATOM 623 C CA . LYS A 1 82 ? -6.867 -10.035 1.172 1.00 90.94 82 LYS A CA 1
ATOM 624 C C . LYS A 1 82 ? -6.595 -9.123 2.374 1.00 90.94 82 LYS A C 1
ATOM 626 O O . LYS A 1 82 ? -7.418 -9.058 3.278 1.00 90.94 82 LYS A O 1
ATOM 631 N N . ASP A 1 83 ? -5.482 -8.389 2.354 1.00 91.12 83 ASP A N 1
ATOM 632 C CA . ASP A 1 83 ? -5.082 -7.502 3.449 1.00 91.12 83 ASP A CA 1
ATOM 633 C C . ASP A 1 83 ? -6.010 -6.276 3.484 1.00 91.12 83 ASP A C 1
ATOM 635 O O . ASP A 1 83 ? -6.458 -5.853 4.547 1.00 91.12 83 ASP A O 1
ATOM 639 N N . VAL A 1 84 ? -6.384 -5.762 2.305 1.00 90.50 84 VAL A N 1
ATOM 640 C CA . VAL A 1 84 ? -7.384 -4.690 2.161 1.00 90.50 84 VAL A CA 1
ATOM 641 C C . VAL A 1 84 ? -8.763 -5.142 2.646 1.00 90.50 84 VAL A C 1
ATOM 643 O O . VAL A 1 84 ? -9.426 -4.417 3.387 1.00 90.50 84 VAL A O 1
ATOM 646 N N . ALA A 1 85 ? -9.191 -6.348 2.266 1.00 90.88 85 ALA A N 1
ATOM 647 C CA . ALA A 1 85 ? -10.461 -6.906 2.719 1.00 90.88 85 ALA A CA 1
ATOM 648 C C . ALA A 1 85 ? -10.493 -7.077 4.247 1.00 90.88 85 ALA A C 1
ATOM 650 O O . ALA A 1 85 ? -11.464 -6.667 4.880 1.00 90.88 85 ALA A O 1
ATOM 651 N N . ALA A 1 86 ? -9.419 -7.601 4.847 1.00 90.50 86 ALA A N 1
ATOM 652 C CA . ALA A 1 86 ? -9.297 -7.747 6.297 1.00 90.50 86 ALA A CA 1
ATOM 653 C C . ALA A 1 86 ? -9.323 -6.389 7.024 1.00 90.50 86 ALA A C 1
ATOM 655 O O . ALA A 1 86 ? -10.048 -6.221 8.005 1.00 90.50 86 ALA A O 1
ATOM 656 N N . ALA A 1 87 ? -8.595 -5.393 6.510 1.00 89.69 87 ALA A N 1
ATOM 657 C CA . ALA A 1 87 ? -8.579 -4.038 7.062 1.00 89.69 87 ALA A CA 1
ATOM 658 C C . ALA A 1 87 ? -9.972 -3.386 7.080 1.00 89.69 87 ALA A C 1
ATOM 660 O O . ALA A 1 87 ? -10.350 -2.751 8.075 1.00 89.69 87 ALA A O 1
ATOM 661 N N . ASN A 1 88 ? -10.737 -3.567 5.999 1.00 90.38 88 ASN A N 1
ATOM 662 C CA . ASN A 1 88 ? -12.111 -3.088 5.893 1.00 90.38 88 ASN A CA 1
ATOM 663 C C . ASN A 1 88 ? -13.077 -3.883 6.776 1.00 90.38 88 ASN A C 1
ATOM 665 O O . ASN A 1 88 ? -13.954 -3.282 7.381 1.00 90.38 88 ASN A O 1
ATOM 669 N N . ALA A 1 89 ? -12.921 -5.205 6.897 1.00 88.06 89 ALA A N 1
ATOM 670 C CA . ALA A 1 89 ? -13.756 -6.019 7.782 1.00 88.06 89 ALA A CA 1
ATOM 671 C C . ALA A 1 89 ? -13.628 -5.578 9.251 1.00 88.06 89 ALA A C 1
ATOM 673 O O . ALA A 1 89 ? -14.630 -5.486 9.955 1.00 88.06 89 ALA A O 1
ATOM 674 N N . GLY A 1 90 ? -12.419 -5.200 9.684 1.00 84.44 90 GLY A N 1
ATOM 675 C CA . GLY A 1 90 ? -12.191 -4.641 11.021 1.00 84.44 90 GLY A CA 1
ATOM 676 C C . GLY A 1 90 ? -12.881 -3.292 11.278 1.00 84.44 90 GLY A C 1
ATOM 677 O O . GLY A 1 90 ? -12.986 -2.883 12.426 1.00 84.44 90 GLY A O 1
ATOM 678 N N . LEU A 1 91 ? -13.385 -2.595 10.250 1.00 82.12 91 LEU A N 1
ATOM 679 C CA . LEU A 1 91 ? -14.199 -1.387 10.454 1.00 82.12 91 LEU A CA 1
ATOM 680 C C . LEU A 1 91 ? -15.565 -1.692 11.064 1.00 82.12 91 LEU A C 1
ATOM 682 O O . LEU A 1 91 ? -16.097 -0.847 11.769 1.00 82.12 91 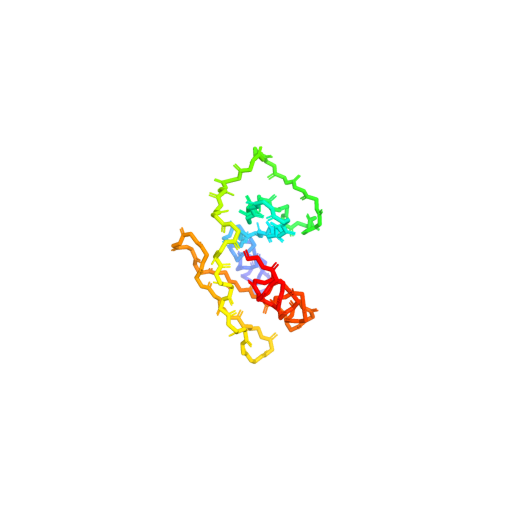LEU A O 1
ATOM 686 N N . ALA A 1 92 ? -16.126 -2.876 10.808 1.00 67.56 92 ALA A N 1
ATOM 687 C CA . ALA A 1 92 ? -17.417 -3.278 11.367 1.00 67.56 92 ALA A CA 1
ATOM 688 C C . ALA A 1 92 ? -17.354 -3.553 12.883 1.00 67.56 92 ALA A C 1
ATOM 690 O O . ALA A 1 92 ? -18.384 -3.791 13.504 1.00 67.56 92 ALA A O 1
ATOM 691 N N . GLN A 1 93 ? -16.149 -3.558 13.460 1.00 63.41 93 GLN A N 1
ATOM 692 C CA . GLN A 1 93 ? -15.879 -3.869 14.864 1.00 63.41 93 GLN A CA 1
ATOM 693 C C . GLN A 1 93 ? -15.562 -2.615 15.708 1.00 63.41 93 GLN A C 1
ATOM 695 O O . GLN A 1 93 ? -15.313 -2.751 16.903 1.00 63.41 93 GLN A O 1
ATOM 700 N N . LEU A 1 94 ? -15.551 -1.420 15.096 1.00 60.97 94 LEU A N 1
ATOM 701 C CA . LEU A 1 94 ? -15.244 -0.111 15.706 1.00 60.97 94 LEU A CA 1
ATOM 702 C C . LEU A 1 94 ? -16.495 0.752 15.884 1.00 60.97 94 LEU A C 1
ATOM 704 O O . LEU A 1 94 ? -16.488 1.590 16.815 1.00 60.97 94 LEU A O 1
#

pLDDT: mean 84.64, std 6.44, range [60.97, 92.06]

Sequence (94 aa):
MLVVLLMGFALVVLARTRNRIVVVTDQAVVVLEAGLFASRTPSGPVPLVRLPRRTVLGPPRGFVGSMSLAGEKVWIPFRHHKDVAAANAGLAQL